Protein AF-A0A1G2DCC2-F1 (afdb_monomer_lite)

Organism: NCBI:txid1798665

Structure (mmCIF, N/CA/C/O backbone):
data_AF-A0A1G2DCC2-F1
#
_entry.id   AF-A0A1G2DCC2-F1
#
loop_
_atom_site.group_PDB
_atom_site.id
_atom_site.type_symbol
_atom_site.label_atom_id
_atom_site.label_alt_id
_atom_site.label_comp_id
_atom_site.label_asym_id
_atom_site.label_entity_id
_atom_site.label_seq_id
_atom_site.pdbx_PDB_ins_code
_atom_site.Cartn_x
_atom_site.Cartn_y
_atom_site.Cartn_z
_atom_site.occupancy
_atom_site.B_iso_or_equiv
_atom_site.auth_seq_id
_atom_site.auth_comp_id
_atom_site.auth_asym_id
_atom_site.auth_atom_id
_atom_site.pdbx_PDB_model_num
ATOM 1 N N . MET A 1 1 ? 9.414 7.616 12.623 1.00 44.09 1 MET A N 1
ATOM 2 C CA . MET A 1 1 ? 8.529 8.258 11.625 1.00 44.09 1 MET A CA 1
ATOM 3 C C . MET A 1 1 ? 8.365 7.311 10.442 1.00 44.09 1 MET A C 1
ATOM 5 O O . MET A 1 1 ? 9.360 6.981 9.811 1.00 44.09 1 MET A O 1
ATOM 9 N N . ALA A 1 2 ? 7.161 6.783 10.195 1.00 48.69 2 ALA A N 1
ATOM 10 C CA . ALA A 1 2 ? 6.931 5.870 9.073 1.00 48.69 2 ALA A CA 1
ATOM 11 C C . ALA A 1 2 ? 7.037 6.649 7.754 1.00 48.69 2 ALA A C 1
ATOM 13 O O . ALA A 1 2 ? 6.303 7.611 7.538 1.00 48.69 2 ALA A O 1
ATOM 14 N N . SER A 1 3 ? 7.983 6.267 6.897 1.00 61.16 3 SER A N 1
ATOM 15 C CA . SER A 1 3 ? 8.178 6.908 5.595 1.00 61.16 3 SER A CA 1
ATOM 16 C C . SER A 1 3 ? 6.894 6.847 4.752 1.00 61.16 3 SER A C 1
ATOM 18 O O . SER A 1 3 ? 6.160 5.855 4.789 1.00 61.16 3 SER A O 1
ATOM 20 N N . SER A 1 4 ? 6.623 7.891 3.965 1.00 67.44 4 SER A N 1
ATOM 21 C CA . SER A 1 4 ? 5.367 8.078 3.211 1.00 67.44 4 SER A CA 1
ATOM 22 C C . SER A 1 4 ? 5.004 6.932 2.250 1.00 67.44 4 SER A C 1
ATOM 24 O O . SER A 1 4 ? 3.835 6.783 1.885 1.00 67.44 4 SER A O 1
ATOM 26 N N . ASN A 1 5 ? 5.988 6.105 1.881 1.00 81.94 5 ASN A N 1
ATOM 27 C CA . ASN A 1 5 ? 5.870 4.998 0.929 1.00 81.94 5 ASN A CA 1
ATOM 28 C C . ASN A 1 5 ? 5.951 3.603 1.577 1.00 81.94 5 ASN A C 1
ATOM 30 O O . ASN A 1 5 ? 6.143 2.606 0.875 1.00 81.94 5 ASN A O 1
ATOM 34 N N . THR A 1 6 ? 5.812 3.516 2.903 1.00 88.06 6 THR A N 1
ATOM 35 C CA . THR A 1 6 ? 5.818 2.245 3.645 1.00 88.06 6 THR A CA 1
ATOM 36 C C . THR A 1 6 ? 4.470 1.956 4.290 1.00 88.06 6 THR A C 1
ATOM 38 O O . THR A 1 6 ? 3.800 2.852 4.792 1.00 88.06 6 THR A O 1
ATOM 41 N N . CYS A 1 7 ? 4.057 0.688 4.279 1.00 87.81 7 CYS A N 1
ATOM 42 C CA . CYS A 1 7 ? 2.868 0.252 5.007 1.00 87.81 7 CYS A CA 1
ATOM 43 C C . CYS A 1 7 ? 3.145 0.161 6.512 1.00 87.81 7 CYS A C 1
ATOM 45 O O . CYS A 1 7 ? 4.071 -0.542 6.914 1.00 87.81 7 CYS A O 1
ATOM 47 N N . ASN A 1 8 ? 2.277 0.751 7.336 1.00 85.06 8 ASN A N 1
ATOM 48 C CA . ASN A 1 8 ? 2.427 0.754 8.796 1.00 85.06 8 ASN A CA 1
ATOM 49 C C . ASN A 1 8 ? 2.366 -0.646 9.438 1.00 85.06 8 ASN A C 1
ATOM 51 O O . ASN A 1 8 ? 3.036 -0.885 10.434 1.00 85.06 8 ASN A O 1
ATOM 55 N N . TYR A 1 9 ? 1.616 -1.589 8.855 1.00 87.06 9 TYR A N 1
ATOM 56 C CA . TYR A 1 9 ? 1.422 -2.926 9.439 1.00 87.06 9 TYR A CA 1
ATOM 57 C C . TYR A 1 9 ? 2.447 -3.957 8.961 1.00 87.06 9 TYR A C 1
ATOM 59 O O . TYR A 1 9 ? 3.041 -4.674 9.754 1.00 87.06 9 TYR A O 1
ATOM 67 N N . CYS A 1 10 ? 2.641 -4.077 7.645 1.00 88.94 10 CYS A N 1
ATOM 68 C CA . CYS A 1 10 ? 3.512 -5.109 7.070 1.00 88.94 10 CYS A CA 1
ATOM 69 C C . CYS A 1 10 ? 4.901 -4.594 6.687 1.00 88.94 10 CYS A C 1
ATOM 71 O O . CYS A 1 10 ? 5.666 -5.343 6.086 1.00 88.94 10 CYS A O 1
ATOM 73 N N . LYS A 1 11 ? 5.192 -3.310 6.945 1.00 89.00 11 LYS A N 1
ATOM 74 C CA . LYS A 1 11 ? 6.451 -2.632 6.595 1.00 89.00 11 LYS A CA 1
ATOM 75 C C . LYS A 1 11 ? 6.836 -2.746 5.113 1.00 89.00 11 LYS A C 1
ATOM 77 O O . LYS A 1 11 ? 7.968 -2.469 4.734 1.00 89.00 11 LYS A O 1
ATOM 82 N N . LYS A 1 12 ? 5.889 -3.123 4.243 1.00 89.06 12 LYS A N 1
ATOM 83 C CA . LYS A 1 12 ? 6.121 -3.229 2.802 1.00 89.06 12 LYS A CA 1
ATOM 84 C C . LYS A 1 12 ? 6.459 -1.847 2.254 1.00 89.06 12 LYS A C 1
ATOM 86 O O . LYS A 1 12 ? 5.622 -0.946 2.329 1.00 89.06 12 LYS A O 1
ATOM 91 N N . GLY A 1 13 ? 7.663 -1.722 1.710 1.00 89.38 13 GLY A N 1
ATOM 92 C CA . GLY A 1 13 ? 8.165 -0.519 1.063 1.00 89.38 13 GLY A CA 1
ATOM 93 C C . GLY A 1 13 ? 8.263 -0.653 -0.451 1.00 89.38 13 GLY A C 1
ATOM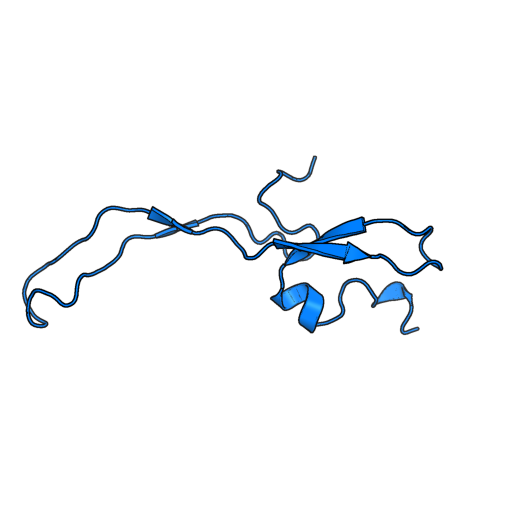 94 O O . GLY A 1 13 ? 7.808 -1.626 -1.062 1.00 89.38 13 GLY A O 1
ATOM 95 N N . THR A 1 14 ? 8.868 0.360 -1.054 1.00 90.62 14 THR A N 1
ATOM 96 C CA . THR A 1 14 ? 9.206 0.389 -2.476 1.00 90.62 14 THR A CA 1
ATOM 97 C C . THR A 1 14 ? 10.356 -0.555 -2.787 1.00 90.62 14 THR A C 1
ATOM 99 O O . THR A 1 14 ? 11.269 -0.698 -1.979 1.00 90.62 14 THR A O 1
ATOM 102 N N . ARG A 1 15 ? 10.363 -1.126 -3.992 1.00 90.88 15 ARG A N 1
ATOM 103 C CA . ARG A 1 15 ? 11.496 -1.909 -4.502 1.00 90.88 15 ARG A CA 1
ATOM 104 C C . ARG A 1 15 ? 11.924 -1.415 -5.875 1.00 90.88 15 ARG A C 1
ATOM 106 O O . ARG A 1 15 ? 11.083 -0.968 -6.654 1.00 90.88 15 ARG A O 1
ATOM 113 N N . VAL A 1 16 ? 13.210 -1.518 -6.183 1.00 91.62 16 VAL A N 1
ATOM 114 C CA . VAL A 1 16 ? 13.711 -1.357 -7.552 1.00 91.62 16 VAL A CA 1
ATOM 115 C C . VAL A 1 16 ? 13.622 -2.719 -8.229 1.00 91.62 16 VAL A C 1
ATOM 117 O O . VAL A 1 16 ? 14.067 -3.712 -7.661 1.00 91.62 16 VAL A O 1
ATOM 120 N N . ALA A 1 17 ? 12.993 -2.785 -9.399 1.00 88.12 17 ALA A N 1
ATOM 121 C CA . ALA A 1 17 ? 12.917 -4.011 -10.181 1.00 88.12 17 ALA A CA 1
ATOM 122 C C . ALA A 1 17 ? 13.220 -3.706 -11.650 1.00 88.12 17 ALA A C 1
ATOM 124 O O . ALA A 1 17 ? 12.666 -2.756 -12.215 1.00 88.12 17 ALA A O 1
ATOM 125 N N . GLY A 1 18 ? 14.082 -4.523 -12.250 1.00 85.00 18 GLY A N 1
ATOM 126 C CA . GLY A 1 18 ? 14.249 -4.577 -13.698 1.00 85.00 18 GLY A CA 1
ATOM 127 C C . GLY A 1 18 ? 13.026 -5.194 -14.371 1.00 85.00 18 GLY A C 1
ATOM 128 O O . GLY A 1 18 ? 12.113 -5.707 -13.716 1.00 85.00 18 GLY A O 1
ATOM 129 N N . GLY A 1 19 ? 13.001 -5.137 -15.694 1.00 78.12 19 GLY A N 1
ATOM 130 C CA . GLY A 1 19 ? 12.028 -5.868 -16.495 1.00 78.12 19 GLY A CA 1
ATOM 131 C C . GLY A 1 19 ? 12.701 -6.498 -17.701 1.00 78.12 19 GLY A C 1
ATOM 132 O O . GLY A 1 19 ? 13.767 -6.050 -18.122 1.00 78.12 19 GLY A O 1
ATOM 133 N N . TYR A 1 20 ? 12.045 -7.484 -18.286 1.00 75.56 20 TYR A N 1
ATOM 134 C CA . TYR A 1 20 ? 12.416 -8.044 -19.577 1.00 75.56 20 TYR A CA 1
ATOM 135 C C . TYR A 1 20 ? 11.330 -7.671 -20.581 1.00 75.56 20 TYR A C 1
ATOM 137 O O . TYR A 1 20 ? 10.146 -7.661 -20.237 1.00 75.56 20 TYR A O 1
ATOM 145 N N . SER A 1 21 ? 11.721 -7.305 -21.799 1.00 70.44 21 SER A N 1
ATOM 146 C CA . SER A 1 21 ? 10.765 -7.021 -22.870 1.00 70.44 21 SER A CA 1
ATOM 147 C C . SER A 1 21 ? 10.542 -8.271 -23.724 1.00 70.44 21 SER A C 1
ATOM 149 O O . SER A 1 21 ? 11.492 -8.941 -24.120 1.00 70.44 21 SER A O 1
ATOM 151 N N . ASN A 1 22 ? 9.283 -8.558 -24.059 1.00 68.00 22 ASN A N 1
ATOM 152 C CA . ASN A 1 22 ? 8.906 -9.684 -24.926 1.00 68.00 22 ASN A CA 1
ATOM 153 C C . ASN A 1 22 ? 9.182 -9.414 -26.422 1.00 68.00 22 ASN A C 1
ATOM 155 O O . ASN A 1 22 ? 8.793 -10.211 -27.270 1.00 68.00 22 ASN A O 1
ATOM 159 N N . ARG A 1 23 ? 9.812 -8.279 -26.769 1.00 66.19 23 ARG A N 1
ATOM 160 C CA . ARG A 1 23 ? 10.091 -7.871 -28.159 1.00 66.19 23 ARG A CA 1
ATOM 161 C C . ARG A 1 23 ? 11.173 -8.721 -28.830 1.00 66.19 23 ARG A C 1
ATOM 163 O O . ARG A 1 23 ? 11.198 -8.799 -30.053 1.00 66.19 23 ARG A O 1
ATOM 170 N N . VAL A 1 24 ? 12.053 -9.342 -28.050 1.00 60.44 24 VAL A N 1
ATOM 171 C CA . VAL A 1 24 ? 13.093 -10.231 -28.567 1.00 60.44 24 VAL A CA 1
ATOM 172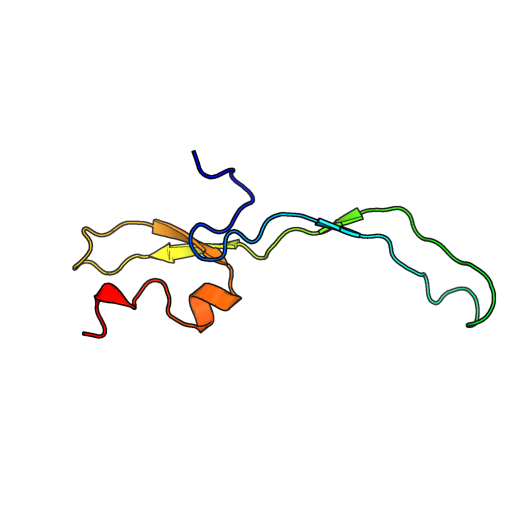 C C . VAL A 1 24 ? 12.777 -11.647 -28.092 1.00 60.44 24 VAL A C 1
ATOM 174 O O . VAL A 1 24 ? 12.518 -11.860 -26.908 1.00 60.44 24 VAL A O 1
ATOM 177 N N . ARG A 1 25 ? 12.701 -12.599 -29.031 1.00 59.09 25 ARG A N 1
ATOM 178 C CA . ARG A 1 25 ? 12.337 -13.998 -28.758 1.00 59.09 25 ARG A CA 1
ATOM 179 C C . ARG A 1 25 ? 13.308 -14.596 -27.722 1.00 59.09 25 ARG A C 1
ATOM 181 O O . ARG A 1 25 ? 14.472 -14.212 -27.694 1.00 59.09 25 ARG A O 1
ATOM 188 N N . ALA A 1 26 ? 12.796 -15.517 -26.898 1.00 64.38 26 ALA A N 1
ATOM 189 C CA . ALA A 1 26 ? 13.251 -16.004 -25.579 1.00 64.38 26 ALA A CA 1
ATOM 190 C C . ALA A 1 26 ? 14.757 -16.201 -25.252 1.00 64.38 26 ALA A C 1
ATOM 192 O O . ALA A 1 26 ? 15.068 -16.501 -24.103 1.00 64.38 26 ALA A O 1
ATOM 193 N N . THR A 1 27 ? 15.692 -16.052 -26.188 1.00 61.66 27 THR A N 1
ATOM 194 C CA . THR A 1 27 ? 17.114 -16.402 -26.022 1.00 61.66 27 THR A CA 1
ATOM 195 C C . THR A 1 27 ? 18.094 -15.235 -26.177 1.00 61.66 27 THR A C 1
ATOM 197 O O . THR A 1 27 ? 19.287 -15.424 -25.961 1.00 61.66 27 THR A O 1
ATOM 200 N N . GLN A 1 28 ? 17.637 -14.020 -26.494 1.00 63.50 28 GLN A N 1
ATOM 201 C CA . GLN A 1 28 ? 18.504 -12.836 -26.547 1.00 63.50 28 GLN A CA 1
ATOM 202 C C . GLN A 1 28 ? 18.226 -11.921 -25.347 1.00 63.50 28 GLN A C 1
ATOM 204 O O . GLN A 1 28 ? 17.085 -11.547 -25.073 1.00 63.50 28 GLN A O 1
ATOM 209 N N . PHE A 1 29 ? 19.284 -11.578 -24.609 1.00 61.44 29 PHE A N 1
ATOM 210 C CA . 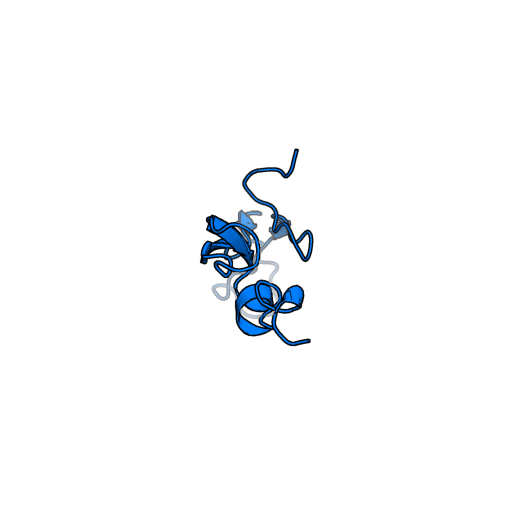PHE A 1 29 ? 19.235 -10.696 -23.445 1.00 61.44 29 PHE A CA 1
ATOM 211 C C . PHE A 1 29 ? 18.599 -9.345 -23.814 1.00 61.44 29 PHE A C 1
ATOM 213 O O . PHE A 1 29 ? 19.168 -8.565 -24.571 1.00 61.44 29 PHE A O 1
ATOM 220 N N . ASN A 1 30 ? 17.405 -9.080 -23.273 1.00 59.28 30 ASN A N 1
ATOM 221 C CA . ASN A 1 30 ? 16.621 -7.867 -23.527 1.00 59.28 30 ASN A CA 1
ATOM 222 C C . ASN A 1 30 ? 16.285 -7.141 -22.209 1.00 59.28 30 ASN A C 1
ATOM 224 O O . ASN A 1 30 ? 15.119 -7.120 -21.783 1.00 59.28 30 ASN A O 1
ATOM 228 N N . PRO A 1 31 ? 17.300 -6.616 -21.497 1.00 67.31 31 PRO A N 1
ATOM 229 C CA . PRO A 1 31 ? 17.093 -5.911 -20.244 1.00 67.31 31 PRO A CA 1
ATOM 230 C C . PRO A 1 31 ? 16.368 -4.591 -20.511 1.00 67.31 31 PRO A C 1
ATOM 232 O O . PRO A 1 31 ? 16.822 -3.739 -21.271 1.00 67.31 31 PRO A O 1
ATOM 235 N N . THR A 1 32 ? 15.244 -4.379 -19.840 1.00 72.06 32 THR A N 1
ATOM 236 C CA . THR A 1 32 ? 14.676 -3.034 -19.710 1.00 72.06 32 THR A CA 1
ATOM 237 C C . THR A 1 32 ? 15.237 -2.364 -18.461 1.00 72.06 32 THR A C 1
ATOM 239 O O . THR A 1 32 ? 15.558 -3.030 -17.475 1.00 72.06 32 THR A O 1
ATOM 242 N N . GLY A 1 33 ? 15.341 -1.034 -18.497 1.00 83.75 33 GLY A N 1
ATOM 243 C CA . GLY A 1 33 ? 15.856 -0.251 -17.378 1.00 83.75 33 GLY A CA 1
ATOM 244 C C . GLY A 1 33 ? 15.105 -0.504 -16.067 1.00 83.75 33 GLY A C 1
ATOM 245 O O . GLY A 1 33 ? 13.896 -0.758 -16.043 1.00 83.75 33 GLY A O 1
ATOM 246 N N . ASN A 1 34 ? 15.837 -0.393 -14.962 1.00 88.75 34 ASN A N 1
ATOM 247 C CA . ASN A 1 34 ? 15.295 -0.532 -13.617 1.00 88.75 34 ASN A CA 1
ATOM 248 C C . ASN A 1 34 ? 14.220 0.527 -13.345 1.00 88.75 34 ASN A C 1
ATOM 250 O O . ASN A 1 34 ? 14.449 1.724 -13.507 1.00 88.75 34 ASN A O 1
ATOM 254 N N . LYS A 1 35 ? 13.046 0.092 -12.874 1.00 89.44 35 LYS A N 1
ATOM 255 C CA . LYS A 1 35 ? 11.952 0.986 -12.469 1.00 89.44 35 LYS A CA 1
ATOM 256 C C . LYS A 1 35 ? 11.587 0.749 -11.008 1.00 89.44 35 LYS A C 1
ATOM 258 O O . LYS A 1 35 ? 11.540 -0.389 -10.533 1.00 89.44 35 LYS A O 1
ATOM 263 N N . ARG A 1 36 ? 11.284 1.827 -10.279 1.00 91.06 36 ARG A N 1
ATOM 264 C CA . ARG A 1 36 ? 10.727 1.719 -8.922 1.00 91.06 36 ARG A CA 1
ATOM 265 C C . ARG A 1 36 ? 9.308 1.162 -8.988 1.00 91.06 36 ARG A C 1
ATOM 267 O O . ARG A 1 36 ? 8.478 1.612 -9.773 1.00 91.06 36 ARG A O 1
ATOM 274 N N . LYS A 1 37 ? 9.032 0.173 -8.144 1.00 90.75 37 LYS A N 1
ATOM 275 C CA . LYS A 1 37 ? 7.709 -0.407 -7.923 1.00 90.75 37 LYS A CA 1
ATOM 276 C C 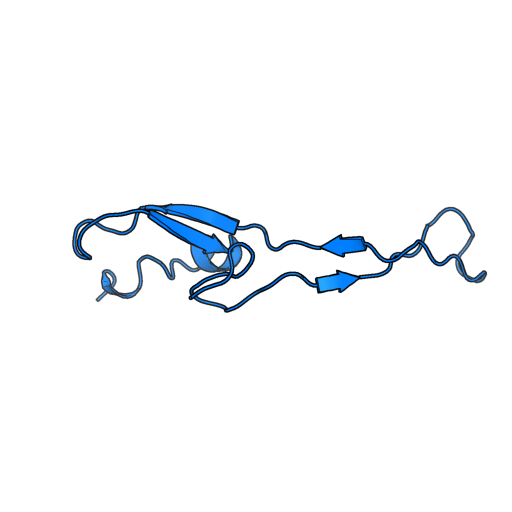. LYS A 1 37 ? 7.238 -0.006 -6.533 1.00 90.75 37 LYS A C 1
ATOM 278 O O . LYS A 1 37 ? 7.912 -0.284 -5.537 1.00 90.75 37 LYS A O 1
ATOM 283 N N . TYR A 1 38 ? 6.078 0.636 -6.486 1.00 91.19 38 TYR A N 1
ATOM 284 C CA . TYR A 1 38 ? 5.468 1.120 -5.256 1.00 91.19 38 TYR A CA 1
ATOM 285 C C . TYR A 1 38 ? 4.431 0.116 -4.742 1.00 91.19 38 TYR A C 1
ATOM 287 O O . TYR A 1 38 ? 3.731 -0.510 -5.545 1.00 91.19 38 TYR A O 1
ATOM 295 N N . PRO A 1 39 ? 4.320 -0.074 -3.418 1.00 91.44 39 PRO A N 1
ATOM 296 C CA . PRO A 1 39 ? 3.202 -0.810 -2.854 1.00 91.44 39 PRO A CA 1
ATOM 297 C C . PRO A 1 39 ? 1.895 -0.045 -3.092 1.00 91.44 39 PRO A C 1
ATOM 299 O O . PRO A 1 39 ? 1.859 1.179 -2.994 1.00 91.44 39 PRO A O 1
ATOM 302 N N . ASN A 1 40 ? 0.808 -0.772 -3.359 1.00 92.00 40 ASN A N 1
ATOM 303 C CA . ASN A 1 40 ? -0.527 -0.181 -3.414 1.00 92.00 40 ASN A CA 1
ATOM 304 C C . ASN A 1 40 ? -0.976 0.159 -1.982 1.00 92.00 40 ASN A C 1
ATOM 306 O O . ASN A 1 40 ? -1.414 -0.719 -1.229 1.00 92.00 40 ASN A O 1
ATOM 310 N N . LEU A 1 41 ? -0.753 1.415 -1.597 1.00 91.75 41 LEU A N 1
ATOM 311 C CA . LEU A 1 41 ? -1.101 1.983 -0.303 1.00 91.75 41 LEU A CA 1
ATOM 312 C C . LEU A 1 41 ? -2.396 2.777 -0.439 1.00 91.75 41 LEU A C 1
ATOM 314 O O . LEU A 1 41 ? -2.499 3.643 -1.302 1.00 91.75 41 LEU A O 1
ATOM 318 N N . GLN A 1 42 ? -3.355 2.503 0.435 1.00 92.00 42 GLN A N 1
ATOM 319 C CA . GLN A 1 42 ? -4.674 3.121 0.430 1.00 92.00 42 GLN A CA 1
ATOM 320 C C . GLN A 1 42 ? -5.001 3.704 1.797 1.00 92.00 42 GLN A C 1
ATOM 322 O O . GLN A 1 42 ? -4.557 3.192 2.825 1.00 92.00 42 GLN A O 1
ATOM 327 N N . TRP A 1 43 ? -5.764 4.792 1.800 1.00 90.69 43 TRP A N 1
ATOM 328 C CA . TRP A 1 43 ? -6.288 5.385 3.023 1.00 90.69 43 TRP A CA 1
ATOM 329 C C . TRP A 1 43 ? -7.505 4.611 3.493 1.00 90.69 43 TRP A C 1
ATOM 331 O O . TRP A 1 43 ? -8.444 4.390 2.734 1.00 90.69 43 TRP A O 1
ATOM 341 N N . THR A 1 44 ? -7.494 4.216 4.757 1.00 89.94 44 THR A N 1
ATOM 342 C CA . THR A 1 44 ? -8.573 3.425 5.344 1.00 89.94 44 THR A CA 1
ATOM 343 C C . THR A 1 44 ? -8.951 4.008 6.687 1.00 89.94 44 THR A C 1
ATOM 345 O O . THR A 1 44 ? -8.073 4.414 7.453 1.00 89.94 44 THR A O 1
ATOM 348 N N . ALA A 1 45 ? -10.250 4.056 6.966 1.00 88.69 45 ALA A N 1
ATOM 349 C CA . ALA A 1 45 ? -10.746 4.505 8.255 1.00 88.69 45 ALA A CA 1
ATOM 350 C C . ALA A 1 45 ? -10.443 3.460 9.335 1.00 88.69 45 ALA A C 1
ATOM 352 O O . ALA A 1 45 ? -10.625 2.260 9.117 1.00 88.69 45 ALA A O 1
ATOM 353 N N . LEU A 1 46 ? -9.980 3.930 10.489 1.00 87.56 46 LEU A N 1
ATOM 354 C CA . LEU A 1 46 ? -9.923 3.131 11.703 1.00 87.56 46 LEU A CA 1
ATOM 355 C C . LEU A 1 46 ? -11.314 3.073 12.349 1.00 87.56 46 LEU A C 1
ATOM 357 O O . LEU A 1 46 ? -12.105 4.011 12.198 1.00 87.56 46 LEU A O 1
ATOM 361 N N . PRO A 1 47 ? -11.626 1.987 13.071 1.00 85.44 47 PRO A N 1
ATOM 362 C CA . PR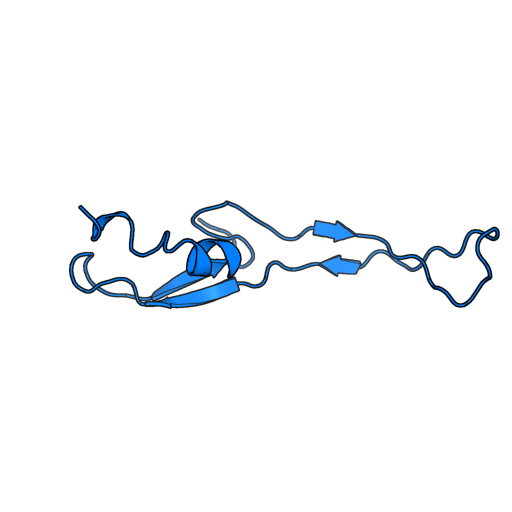O A 1 47 ? -12.887 1.879 13.785 1.00 85.44 47 PRO A CA 1
ATOM 363 C C . PRO A 1 47 ? -12.979 2.946 14.884 1.00 85.44 47 PRO A C 1
ATOM 365 O O . PRO A 1 47 ? -11.976 3.330 15.489 1.00 85.44 47 PRO A O 1
ATOM 368 N N . LYS A 1 48 ? -14.201 3.423 15.157 1.00 82.81 48 LYS A N 1
ATOM 369 C CA . LYS A 1 48 ? -14.452 4.474 16.161 1.00 82.81 48 LYS A CA 1
ATOM 370 C C . LYS A 1 48 ? -14.001 4.067 17.567 1.00 82.81 48 LYS A C 1
ATOM 372 O O . LYS A 1 48 ? -13.562 4.922 18.324 1.00 82.81 48 LYS A O 1
ATOM 377 N N . SER A 1 49 ? -14.039 2.772 17.877 1.00 78.31 49 SER A N 1
ATOM 378 C CA . SER A 1 49 ? -13.555 2.212 19.144 1.00 78.31 49 SER A CA 1
ATOM 379 C C . SER A 1 49 ? -12.061 2.446 19.390 1.00 78.31 49 SER A C 1
ATOM 381 O O . SER A 1 49 ? -11.640 2.471 20.538 1.00 78.31 49 SER A O 1
ATOM 383 N N . LEU A 1 50 ? -11.263 2.659 18.337 1.00 73.44 50 LEU A N 1
ATOM 384 C CA . LEU A 1 50 ? -9.831 2.953 18.437 1.00 73.44 50 LEU A CA 1
ATOM 385 C C . LEU A 1 50 ? -9.509 4.460 18.495 1.00 73.44 50 LEU A C 1
ATOM 387 O O . LEU A 1 50 ? -8.344 4.832 18.384 1.00 73.44 50 LEU A O 1
ATOM 391 N N . GLY A 1 51 ? -10.522 5.327 18.615 1.00 74.88 51 GLY A N 1
ATOM 392 C CA . GLY A 1 51 ? -10.363 6.789 18.614 1.00 74.88 51 GLY A CA 1
ATOM 393 C C . GLY A 1 51 ? -10.666 7.465 17.273 1.00 74.88 51 GLY A C 1
ATOM 394 O O . GLY A 1 51 ? -10.590 8.686 17.173 1.00 74.88 51 GLY A O 1
ATOM 395 N N . GLY A 1 52 ? -11.058 6.693 16.248 1.00 78.44 52 GLY A N 1
ATOM 396 C CA . GLY A 1 52 ? -11.325 7.216 14.907 1.00 78.44 52 GLY A CA 1
ATOM 397 C C . GLY A 1 52 ? -10.068 7.757 14.210 1.00 78.44 52 GLY A C 1
ATOM 398 O O . GLY A 1 52 ? -9.023 7.979 14.811 1.00 78.44 52 GLY A O 1
ATOM 399 N N . GLY A 1 53 ? -10.129 7.914 12.889 1.00 86.81 53 GLY A N 1
ATOM 400 C CA . GLY A 1 53 ? -9.010 8.434 12.097 1.00 86.81 53 GLY A CA 1
ATOM 401 C C . GLY A 1 53 ? -8.779 7.660 10.809 1.00 86.81 53 GLY A C 1
ATOM 402 O O . GLY A 1 53 ? -9.538 6.755 10.456 1.00 86.81 53 GLY A O 1
ATOM 403 N N . ARG A 1 54 ? -7.728 8.037 10.077 1.00 88.38 54 ARG A N 1
ATOM 404 C CA . ARG A 1 54 ? -7.340 7.398 8.817 1.00 88.38 54 ARG A CA 1
ATOM 405 C C . ARG A 1 54 ? -5.890 6.954 8.872 1.00 88.38 54 ARG A C 1
ATOM 407 O O . ARG A 1 54 ? -5.010 7.724 9.239 1.00 88.38 54 ARG A O 1
ATOM 414 N N . VAL A 1 55 ? -5.643 5.722 8.443 1.00 88.69 55 VAL A N 1
ATOM 415 C CA . VAL A 1 55 ? -4.297 5.160 8.314 1.00 88.69 55 VAL A CA 1
ATOM 416 C C . VAL A 1 55 ? -4.055 4.765 6.868 1.00 88.69 55 VAL A C 1
ATOM 418 O O . VAL A 1 55 ? -4.945 4.248 6.192 1.00 88.69 55 VAL A O 1
ATOM 421 N N . LYS A 1 56 ? -2.836 5.013 6.387 1.00 88.88 56 LYS A N 1
ATOM 422 C CA . LYS A 1 56 ? -2.380 4.526 5.089 1.00 88.88 56 LYS A CA 1
ATOM 423 C C . LYS A 1 56 ? -1.877 3.086 5.238 1.00 88.88 56 LYS A C 1
ATOM 425 O O . LYS A 1 56 ? -0.930 2.815 5.976 1.00 88.88 56 LYS A O 1
ATOM 430 N N . ILE A 1 57 ? -2.513 2.156 4.534 1.00 91.56 57 ILE A N 1
ATOM 431 C CA . ILE A 1 57 ? -2.278 0.715 4.658 1.00 91.56 57 ILE A CA 1
ATOM 432 C C . ILE A 1 57 ? -2.151 0.045 3.285 1.00 91.56 57 ILE A C 1
ATOM 434 O O . ILE A 1 57 ? -2.693 0.506 2.287 1.00 91.56 57 ILE A O 1
ATOM 438 N N . CYS A 1 58 ? -1.428 -1.074 3.218 1.00 92.62 58 CYS A N 1
ATOM 439 C CA . CYS A 1 58 ? -1.337 -1.882 2.006 1.00 92.62 58 CYS A CA 1
ATOM 440 C C . CYS A 1 58 ? -2.663 -2.589 1.680 1.00 92.62 58 CYS A C 1
ATOM 442 O O . CYS A 1 58 ? -3.305 -3.123 2.582 1.00 92.62 58 CYS A O 1
ATOM 444 N N . THR A 1 59 ? -3.031 -2.718 0.403 1.00 91.69 59 THR A N 1
ATOM 445 C CA . THR A 1 59 ? -4.279 -3.411 0.007 1.00 91.69 59 THR A CA 1
ATOM 446 C C . THR A 1 59 ? -4.364 -4.865 0.484 1.00 91.69 59 THR A C 1
ATOM 448 O O . THR A 1 59 ? -5.433 -5.329 0.867 1.00 91.69 59 THR A O 1
ATOM 451 N N . ARG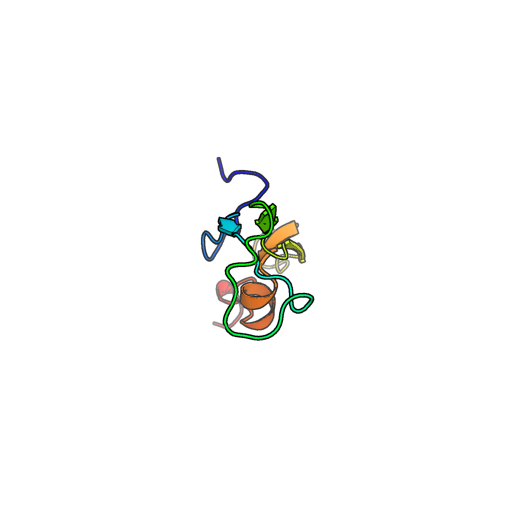 A 1 60 ? -3.238 -5.589 0.551 1.00 92.56 60 ARG A N 1
ATOM 452 C CA . ARG A 1 60 ? -3.195 -6.957 1.114 1.00 92.56 60 ARG A CA 1
ATOM 453 C C . ARG A 1 60 ? -3.535 -6.983 2.609 1.00 92.56 60 ARG A C 1
ATOM 455 O O . ARG A 1 60 ? -4.175 -7.912 3.081 1.00 92.56 60 ARG A O 1
ATOM 462 N N . CYS A 1 61 ? -3.091 -5.971 3.340 1.00 90.88 61 CYS A N 1
ATOM 463 C CA . CYS A 1 61 ? -3.310 -5.819 4.771 1.00 90.88 61 CYS A CA 1
ATOM 464 C C . CYS A 1 61 ? -4.755 -5.377 5.045 1.00 90.88 61 CYS A C 1
ATOM 466 O O . CYS A 1 61 ? -5.379 -5.885 5.969 1.00 90.88 61 CYS A O 1
ATOM 468 N N . LEU A 1 62 ? -5.284 -4.495 4.188 1.00 91.25 62 LEU A N 1
ATOM 469 C CA . LEU A 1 62 ? -6.686 -4.092 4.182 1.00 91.25 62 LEU A CA 1
ATOM 470 C C . LEU A 1 62 ? -7.608 -5.296 3.958 1.00 91.25 62 LEU A C 1
ATOM 472 O O . LEU A 1 62 ? -8.543 -5.502 4.726 1.00 91.25 62 LEU A O 1
ATOM 476 N N . LYS A 1 63 ? -7.291 -6.134 2.959 1.00 91.12 63 LYS A N 1
ATOM 477 C CA . LYS A 1 63 ? -8.025 -7.375 2.666 1.00 91.12 63 LYS A CA 1
ATOM 478 C C . LYS A 1 63 ? -7.977 -8.371 3.828 1.00 91.12 63 LYS A C 1
ATOM 480 O O . LYS A 1 63 ? -8.971 -9.028 4.100 1.00 91.12 63 LYS A O 1
ATOM 485 N N . ALA A 1 64 ? -6.843 -8.471 4.522 1.00 90.50 64 ALA A N 1
ATOM 486 C CA . ALA A 1 64 ? -6.715 -9.304 5.719 1.00 90.50 64 ALA A CA 1
ATOM 487 C C . ALA A 1 64 ? -7.468 -8.735 6.940 1.00 90.50 64 ALA A C 1
ATOM 489 O O . ALA A 1 64 ? -7.630 -9.429 7.938 1.00 90.50 64 ALA A O 1
ATOM 490 N N . GLY A 1 65 ? -7.943 -7.488 6.878 1.00 88.00 65 GLY A N 1
ATOM 491 C CA . GLY A 1 65 ? -8.666 -6.860 7.978 1.00 88.00 65 GLY A CA 1
ATOM 492 C C . GLY A 1 65 ? -7.772 -6.434 9.141 1.00 88.00 65 GLY A C 1
ATOM 493 O O . GLY A 1 65 ? -8.275 -6.304 10.253 1.00 88.00 65 GLY A O 1
ATOM 494 N N . LYS A 1 66 ? -6.474 -6.196 8.899 1.00 86.75 66 LYS A N 1
ATOM 495 C CA . LYS A 1 66 ? -5.503 -5.835 9.952 1.00 86.75 66 LYS A CA 1
ATOM 496 C C . LYS A 1 66 ? -5.866 -4.553 10.699 1.00 86.75 66 LYS A C 1
ATOM 498 O O . LYS A 1 66 ? -5.571 -4.405 11.877 1.00 86.75 66 LYS A O 1
ATOM 503 N N . GLN A 1 67 ? -6.553 -3.637 10.023 1.00 84.31 67 GLN A N 1
ATOM 504 C CA . GLN A 1 67 ? -7.068 -2.403 10.612 1.00 84.31 67 GLN A CA 1
ATOM 505 C C . GLN A 1 67 ? -8.201 -2.626 11.633 1.00 84.31 67 GLN A C 1
ATOM 507 O O . GLN A 1 67 ? -8.526 -1.708 12.378 1.00 84.31 67 GLN A O 1
ATOM 512 N N . LEU A 1 68 ? -8.803 -3.822 11.664 1.00 85.06 68 LEU A N 1
ATOM 513 C CA . LEU A 1 68 ? -9.927 -4.180 12.537 1.00 85.06 68 LEU A CA 1
ATOM 514 C C . LEU A 1 68 ? -9.567 -5.246 13.585 1.00 85.06 68 LEU A C 1
ATOM 516 O O . LEU A 1 68 ? -10.435 -5.628 14.360 1.00 85.06 68 LEU A O 1
ATOM 520 N N . GLU A 1 69 ? -8.329 -5.750 13.623 1.00 80.44 69 GLU A N 1
ATOM 521 C CA . GLU A 1 69 ? -7.941 -6.880 14.491 1.00 80.44 69 GLU A CA 1
ATOM 522 C C . GLU A 1 69 ? -8.215 -6.623 15.982 1.00 80.44 69 GLU A C 1
ATOM 524 O O . GLU A 1 69 ? -8.643 -7.532 16.682 1.00 80.44 69 GLU A O 1
ATOM 529 N N . ALA A 1 70 ? -8.070 -5.383 16.454 1.00 71.25 70 ALA A N 1
ATOM 530 C CA . ALA A 1 70 ? -8.361 -5.011 17.841 1.00 71.25 70 ALA A CA 1
ATOM 531 C C . ALA A 1 70 ? -9.864 -4.958 18.189 1.00 71.25 70 ALA A C 1
ATOM 533 O O . ALA A 1 70 ? -10.206 -4.936 19.365 1.00 71.25 70 ALA A O 1
ATOM 534 N N . VAL A 1 71 ? -10.755 -4.930 17.190 1.00 70.19 71 VAL A N 1
ATOM 535 C CA . VAL A 1 71 ? -12.222 -4.877 17.376 1.00 70.19 71 VAL A CA 1
ATOM 536 C C . VAL A 1 71 ? -12.869 -6.252 17.243 1.00 70.19 71 VAL A C 1
ATOM 538 O O . VAL A 1 71 ? -13.977 -6.453 17.712 1.00 70.19 71 VAL A O 1
ATOM 541 N N . LYS A 1 72 ? -12.188 -7.214 16.614 1.00 63.03 72 LYS A N 1
ATOM 542 C CA . LYS A 1 72 ? -12.694 -8.583 16.422 1.00 63.03 72 LYS A CA 1
ATOM 543 C C . LYS A 1 72 ? -12.608 -9.463 17.682 1.00 63.03 72 LYS A C 1
ATOM 545 O O . LYS A 1 72 ? -12.811 -10.668 17.560 1.00 63.03 72 LYS A O 1
ATOM 550 N N . LYS A 1 73 ? -12.237 -8.891 18.830 1.00 54.44 73 LYS A N 1
ATOM 551 C CA . LYS A 1 73 ? -12.184 -9.596 20.113 1.00 54.44 73 LYS A CA 1
ATOM 552 C C . LYS A 1 73 ? -13.558 -9.645 20.756 1.00 54.44 73 LYS A C 1
ATOM 554 O O . LYS A 1 73 ? -14.240 -8.600 20.717 1.00 54.44 73 LYS A O 1
#

Radius of gyration: 18.12 Å; chains: 1; bounding box: 34×25×49 Å

Sequence (73 aa):
MASSNTCNYCKKGTRVAGGYSNRVRATQFNPTGNKRKYPNLQWTALPKSLGGGRVKICTRCLKAGKQLEAVKK

Secondary structure (DSSP, 8-state):
---TTS-TTT----EEEEEE-TTS-TTS--EEEEEEE---EEEEEPPGGGT--EEEEEHHHHHTTGGGTTT--

pLDDT: mean 80.58, std 12.29, range [44.09, 92.62]

InterPro domains:
  IPR034704 Large ribosomal subunit protein bL28/bL31-like superfamily [SSF143800] (3-70)
  IPR037147 Large ribosomal subunit protein bL28 superfamily [G3DSA:2.30.170.40] (4-73)

Foldseek 3Di:
DLPPQAFPPPRDGKDWDWDADVPDPDPDGGIDDIDIDGFPWDWDWADVVVVIDIGTHGPVCVVVVVSCPVVVD